Protein AF-A0A2F0AQU8-F1 (afdb_monomer_lite)

Structure (mmCIF, N/CA/C/O backbone):
data_AF-A0A2F0AQU8-F1
#
_entry.id   AF-A0A2F0AQU8-F1
#
loop_
_atom_site.group_PDB
_atom_site.id
_atom_site.type_symbol
_atom_site.label_atom_id
_atom_site.label_alt_id
_atom_site.label_comp_id
_atom_site.label_asym_id
_atom_site.label_entity_id
_atom_site.label_seq_id
_atom_site.pdbx_PDB_ins_code
_atom_site.Cartn_x
_atom_site.Cartn_y
_atom_site.Cartn_z
_atom_site.occupancy
_atom_site.B_iso_or_equiv
_atom_site.auth_seq_id
_atom_site.auth_comp_id
_atom_site.auth_asym_id
_atom_site.auth_atom_id
_atom_site.pdbx_PDB_model_num
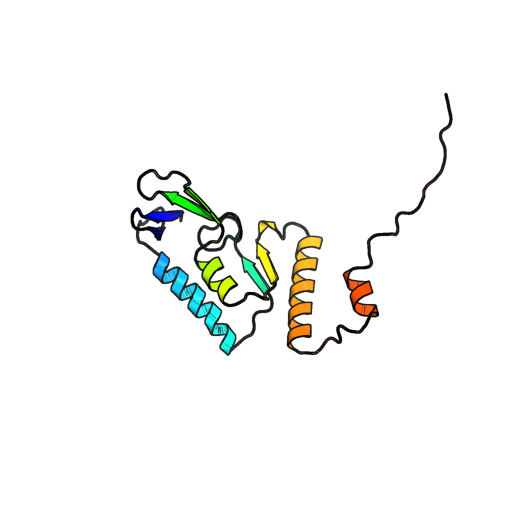ATOM 1 N N . MET A 1 1 ? 17.058 -1.637 -6.341 1.00 69.75 1 MET A N 1
ATOM 2 C CA . MET A 1 1 ? 16.024 -2.627 -6.711 1.00 69.75 1 MET A CA 1
ATOM 3 C C . MET A 1 1 ? 15.091 -1.961 -7.687 1.00 69.75 1 MET A C 1
ATOM 5 O O . MET A 1 1 ? 14.686 -0.836 -7.423 1.00 69.75 1 MET A O 1
ATOM 9 N N . ASP A 1 2 ? 14.750 -2.659 -8.760 1.00 71.75 2 ASP A N 1
ATOM 10 C CA . ASP A 1 2 ? 13.846 -2.182 -9.801 1.00 71.75 2 ASP A CA 1
ATOM 11 C C . ASP A 1 2 ? 12.862 -3.297 -10.161 1.00 71.75 2 ASP A C 1
ATOM 13 O O . ASP A 1 2 ? 13.172 -4.485 -10.035 1.00 71.75 2 ASP A O 1
ATOM 17 N N . VAL A 1 3 ? 11.665 -2.915 -10.603 1.00 70.56 3 VAL A N 1
ATOM 18 C CA . VAL A 1 3 ? 10.683 -3.857 -11.145 1.00 70.56 3 VAL A CA 1
ATOM 19 C C . VAL A 1 3 ? 10.693 -3.756 -12.654 1.00 70.56 3 VAL A C 1
ATOM 21 O O . VAL A 1 3 ? 10.567 -2.670 -13.221 1.00 70.56 3 VAL A O 1
ATOM 24 N N . TYR A 1 4 ? 10.796 -4.911 -13.291 1.00 72.06 4 TYR A N 1
ATOM 25 C CA . TYR A 1 4 ? 10.812 -5.069 -14.727 1.00 72.06 4 TYR A CA 1
ATOM 26 C C . TYR A 1 4 ? 9.578 -5.846 -15.192 1.00 72.06 4 TYR A C 1
ATOM 28 O O . TYR A 1 4 ? 9.134 -6.789 -14.539 1.00 72.06 4 TYR A O 1
ATOM 36 N N . LEU A 1 5 ? 9.022 -5.456 -16.335 1.00 69.88 5 LEU A N 1
ATOM 37 C CA . LEU A 1 5 ? 8.094 -6.276 -17.107 1.00 69.88 5 LEU A CA 1
ATOM 38 C C . LEU A 1 5 ? 8.890 -6.964 -18.210 1.00 69.88 5 LEU A C 1
ATOM 40 O O . LEU A 1 5 ? 9.661 -6.323 -18.928 1.00 69.88 5 LEU A O 1
ATOM 44 N N . THR A 1 6 ? 8.712 -8.272 -18.330 1.00 66.31 6 THR A N 1
ATOM 45 C CA . THR A 1 6 ? 9.327 -9.054 -19.400 1.00 66.31 6 THR A CA 1
ATOM 46 C C . THR A 1 6 ? 8.454 -9.021 -20.651 1.00 66.31 6 THR A C 1
ATOM 48 O O . THR A 1 6 ? 7.248 -8.771 -20.589 1.00 66.31 6 THR A O 1
ATOM 51 N N . GLN A 1 7 ? 9.043 -9.350 -21.803 1.00 56.19 7 GLN A N 1
ATOM 52 C CA . GLN A 1 7 ? 8.307 -9.470 -23.069 1.00 56.19 7 GLN A CA 1
ATOM 53 C C . GLN A 1 7 ? 7.216 -10.556 -23.045 1.00 56.19 7 GLN A C 1
ATOM 55 O O . GLN A 1 7 ? 6.297 -10.514 -23.856 1.00 56.19 7 GLN A O 1
ATOM 60 N N . ALA A 1 8 ? 7.281 -11.499 -22.099 1.00 63.06 8 ALA A N 1
ATOM 61 C CA . ALA A 1 8 ? 6.252 -12.515 -21.883 1.00 63.06 8 ALA A CA 1
ATOM 62 C C . ALA A 1 8 ? 5.081 -12.019 -21.007 1.00 63.06 8 ALA A C 1
ATOM 64 O O . ALA A 1 8 ? 4.180 -12.793 -20.692 1.00 63.06 8 ALA A O 1
ATOM 65 N N . GLY A 1 9 ? 5.096 -10.752 -20.575 1.00 62.91 9 GLY A N 1
ATOM 66 C CA . GLY A 1 9 ? 4.086 -10.174 -19.686 1.00 62.91 9 GLY A CA 1
ATOM 67 C C . GLY A 1 9 ? 4.253 -10.550 -18.210 1.00 62.91 9 GLY A C 1
ATOM 68 O O . GLY A 1 9 ? 3.428 -10.151 -17.387 1.00 62.91 9 GLY A O 1
ATOM 69 N N . SER A 1 10 ? 5.310 -11.286 -17.845 1.00 69.31 10 SER A N 1
ATOM 70 C CA . SER A 1 10 ? 5.634 -11.557 -16.441 1.00 69.31 10 SER A CA 1
ATOM 71 C C . SER A 1 10 ? 6.275 -10.333 -15.781 1.00 69.31 10 SER A C 1
ATOM 73 O O . SER A 1 10 ? 6.951 -9.533 -16.429 1.00 69.31 10 SER A O 1
ATOM 75 N N . THR A 1 11 ? 6.040 -10.166 -14.478 1.00 74.19 11 THR A N 1
ATOM 76 C CA . THR A 1 11 ? 6.683 -9.120 -13.672 1.00 74.19 11 THR A CA 1
ATOM 77 C C . THR A 1 11 ? 7.817 -9.732 -12.862 1.00 74.19 11 THR A C 1
ATOM 79 O O . THR A 1 11 ? 7.587 -10.661 -12.094 1.00 74.19 11 THR A O 1
ATOM 82 N N . GLU A 1 12 ? 9.013 -9.171 -12.992 1.00 79.56 12 GLU A N 1
ATOM 83 C CA . GLU A 1 12 ? 10.210 -9.575 -12.258 1.00 79.56 12 GLU A CA 1
ATOM 84 C C . GLU A 1 12 ? 10.699 -8.408 -11.400 1.00 79.56 12 GLU A C 1
ATOM 86 O O . GLU A 1 12 ? 10.725 -7.265 -11.852 1.00 79.56 12 GLU A O 1
ATOM 91 N N . LEU A 1 13 ? 11.109 -8.668 -10.161 1.00 74.12 13 LEU A N 1
ATOM 92 C CA . LEU A 1 13 ? 11.738 -7.644 -9.327 1.00 74.12 13 LEU A CA 1
ATOM 93 C C . LEU A 1 13 ? 13.188 -8.028 -9.181 1.00 74.12 13 LEU A C 1
ATOM 95 O O . LEU A 1 13 ? 13.509 -8.988 -8.491 1.00 74.12 13 LEU A O 1
ATOM 99 N N . ARG A 1 14 ? 14.061 -7.279 -9.843 1.00 76.25 14 ARG A N 1
ATOM 100 C CA . ARG A 1 14 ? 15.484 -7.580 -9.848 1.00 76.25 14 ARG A CA 1
ATOM 101 C C . ARG A 1 14 ? 16.213 -6.616 -8.940 1.00 76.25 14 ARG A C 1
ATOM 103 O O . ARG A 1 14 ? 15.949 -5.407 -8.890 1.00 76.25 14 ARG A O 1
ATOM 110 N N . ASP A 1 15 ? 17.163 -7.167 -8.209 1.00 68.56 15 ASP A N 1
ATOM 111 C CA . ASP A 1 15 ? 18.154 -6.338 -7.562 1.00 68.56 15 ASP A CA 1
ATOM 112 C C . ASP A 1 15 ? 19.046 -5.706 -8.639 1.00 68.56 15 ASP A C 1
ATOM 114 O O . ASP A 1 15 ? 19.580 -6.390 -9.512 1.00 68.56 15 ASP A O 1
ATOM 118 N N . SER A 1 16 ? 19.178 -4.384 -8.588 1.00 65.75 16 SER A N 1
ATOM 119 C CA . SER A 1 16 ? 19.904 -3.586 -9.579 1.00 65.75 16 SER A CA 1
ATOM 120 C C . SER A 1 16 ? 21.418 -3.831 -9.558 1.00 65.75 16 SER A C 1
ATOM 122 O O . SER A 1 16 ? 22.114 -3.390 -10.464 1.00 65.75 16 SER A O 1
ATOM 124 N N . ILE A 1 17 ? 21.930 -4.499 -8.520 1.00 57.38 17 ILE A N 1
ATOM 125 C CA . ILE A 1 17 ? 23.355 -4.749 -8.286 1.00 57.38 17 ILE A CA 1
ATOM 126 C C . ILE A 1 17 ? 23.684 -6.224 -8.530 1.00 57.38 17 ILE A C 1
ATOM 128 O O . ILE A 1 17 ? 24.684 -6.538 -9.166 1.00 57.38 17 ILE A O 1
ATOM 132 N N . THR A 1 18 ? 22.855 -7.135 -8.024 1.00 61.12 18 THR A N 1
ATOM 133 C CA . THR A 1 18 ? 23.138 -8.579 -8.051 1.00 61.12 18 THR A CA 1
ATOM 134 C C . THR A 1 18 ? 22.467 -9.303 -9.217 1.00 61.12 18 THR A C 1
ATOM 136 O O . THR A 1 18 ? 22.958 -10.347 -9.641 1.00 61.12 18 THR A O 1
ATOM 139 N N . GLY A 1 19 ? 21.368 -8.767 -9.757 1.00 70.06 19 GLY A N 1
ATOM 140 C CA . GLY A 1 19 ? 20.661 -9.323 -10.910 1.00 70.06 19 GLY A CA 1
ATOM 141 C C . GLY A 1 19 ? 19.714 -10.526 -10.715 1.00 70.06 19 GLY A C 1
ATOM 142 O O . GLY A 1 19 ? 19.020 -10.818 -11.693 1.00 70.06 19 GLY A O 1
ATOM 143 N N . PRO A 1 20 ? 19.601 -11.234 -9.563 1.00 73.94 20 PRO A N 1
ATOM 144 C CA . PRO A 1 20 ? 18.620 -12.303 -9.441 1.00 73.94 20 PRO A CA 1
ATOM 145 C C . PRO A 1 20 ? 17.204 -11.727 -9.388 1.00 73.94 20 PRO A C 1
ATOM 147 O O . PRO A 1 20 ? 16.971 -10.633 -8.862 1.00 73.94 20 PRO A O 1
ATOM 150 N N . ASP A 1 21 ? 16.253 -12.497 -9.911 1.00 79.44 21 ASP A N 1
ATOM 151 C CA . ASP A 1 21 ? 14.834 -12.210 -9.753 1.00 79.44 21 ASP A CA 1
ATOM 152 C C . ASP A 1 21 ? 14.372 -12.584 -8.337 1.00 79.44 21 ASP A C 1
ATOM 154 O O . ASP A 1 21 ? 14.516 -13.716 -7.873 1.00 79.44 21 ASP A O 1
ATOM 158 N N . LEU A 1 22 ? 13.816 -11.597 -7.646 1.00 79.00 22 LEU A N 1
ATOM 159 C CA . LEU A 1 22 ? 13.291 -11.673 -6.289 1.00 79.00 22 LEU A CA 1
ATOM 160 C C . LEU A 1 22 ? 11.756 -11.652 -6.264 1.00 79.00 22 LEU A C 1
ATOM 162 O O . LEU A 1 22 ? 11.171 -11.678 -5.178 1.00 79.00 22 LEU A O 1
ATOM 166 N N . SER A 1 23 ? 11.096 -11.607 -7.429 1.00 75.44 23 SER A N 1
ATOM 167 C CA . SER A 1 23 ? 9.636 -11.521 -7.562 1.00 75.44 23 SER A CA 1
ATOM 168 C C . SER A 1 23 ? 8.922 -12.611 -6.759 1.00 75.44 23 SER A C 1
ATOM 170 O O . SER A 1 23 ? 8.086 -12.307 -5.906 1.00 75.44 23 SER A O 1
ATOM 172 N N . VAL A 1 24 ? 9.325 -13.871 -6.943 1.00 76.31 24 VAL A N 1
ATOM 173 C CA . VAL A 1 24 ? 8.747 -15.039 -6.265 1.00 76.31 24 VAL A CA 1
ATOM 174 C C . VAL A 1 24 ? 8.914 -14.936 -4.750 1.00 76.31 24 VAL A C 1
ATOM 176 O O . VAL A 1 24 ? 7.962 -15.165 -4.005 1.00 76.31 24 VAL A O 1
ATOM 179 N N . GLY A 1 25 ? 10.103 -14.548 -4.280 1.00 75.38 25 GLY A N 1
ATOM 180 C CA . GLY A 1 25 ? 10.393 -14.408 -2.852 1.00 75.38 25 GLY A CA 1
ATOM 181 C C . GLY A 1 25 ? 9.572 -13.302 -2.187 1.00 75.38 25 GLY A C 1
ATOM 182 O O . GLY A 1 25 ? 9.055 -13.492 -1.086 1.00 75.38 25 GLY A O 1
ATOM 183 N N . LEU A 1 26 ? 9.397 -12.165 -2.863 1.00 73.44 26 LEU A N 1
ATOM 184 C CA . LEU A 1 26 ? 8.613 -11.041 -2.351 1.00 73.44 26 LEU A CA 1
ATOM 185 C C . LEU A 1 26 ? 7.112 -11.303 -2.369 1.00 73.44 26 LEU A C 1
ATOM 187 O O . LEU A 1 26 ? 6.437 -10.976 -1.393 1.00 73.44 26 LEU A O 1
ATOM 191 N N . VAL A 1 27 ? 6.595 -11.927 -3.429 1.00 75.06 27 VAL A N 1
ATOM 192 C CA . VAL A 1 27 ? 5.196 -12.367 -3.473 1.00 75.06 27 VAL A CA 1
ATOM 193 C C . VAL A 1 27 ? 4.945 -13.396 -2.372 1.00 75.06 27 VAL A C 1
ATOM 195 O O . VAL A 1 27 ? 3.983 -13.261 -1.619 1.00 75.06 27 VAL A O 1
ATOM 198 N N . ALA A 1 28 ? 5.841 -14.372 -2.194 1.00 75.38 28 ALA A N 1
ATOM 199 C CA . ALA A 1 28 ? 5.739 -15.351 -1.115 1.00 75.38 28 ALA A CA 1
ATOM 200 C C . ALA A 1 28 ? 5.795 -14.698 0.277 1.00 75.38 28 ALA A C 1
ATOM 202 O O . ALA A 1 28 ? 5.043 -15.094 1.168 1.00 75.38 28 ALA A O 1
ATOM 203 N N . LEU A 1 29 ? 6.637 -13.678 0.474 1.00 74.00 29 LEU A N 1
ATOM 204 C CA . LEU A 1 29 ? 6.694 -12.911 1.720 1.00 74.00 29 LEU A CA 1
ATOM 205 C C . LEU A 1 29 ? 5.404 -12.113 1.961 1.00 74.00 29 LEU A C 1
ATOM 207 O O . LEU A 1 29 ? 4.908 -12.105 3.089 1.00 74.00 29 LEU A O 1
ATOM 211 N N . GLY A 1 30 ? 4.860 -11.485 0.914 1.00 69.06 30 GLY A N 1
ATOM 212 C CA . GLY A 1 30 ? 3.556 -10.819 0.921 1.00 69.06 30 GLY A CA 1
ATOM 213 C C . GLY A 1 30 ? 2.466 -11.777 1.365 1.00 69.06 30 GLY A C 1
ATOM 214 O O . GLY A 1 30 ? 1.875 -11.582 2.419 1.00 69.06 30 GLY A O 1
ATOM 215 N N . LEU A 1 31 ? 2.308 -12.893 0.654 1.00 71.88 31 LEU A N 1
ATOM 216 C CA . LEU A 1 31 ? 1.338 -13.938 0.978 1.00 71.88 31 LEU A CA 1
ATOM 217 C C . LEU A 1 31 ? 1.533 -14.519 2.382 1.00 71.88 31 LEU A C 1
ATOM 219 O O . LEU A 1 31 ? 0.555 -14.774 3.081 1.00 71.88 31 LEU A O 1
ATOM 223 N N . LYS A 1 32 ? 2.776 -14.731 2.830 1.00 76.44 32 LYS A N 1
ATOM 224 C CA . LYS A 1 32 ? 3.062 -15.220 4.185 1.00 76.44 32 LYS A CA 1
ATOM 225 C C . LYS A 1 32 ? 2.595 -14.224 5.244 1.00 76.44 32 LYS A C 1
ATOM 227 O O . LYS A 1 32 ? 1.978 -14.640 6.221 1.00 76.44 32 LYS A O 1
ATOM 232 N N . ARG A 1 33 ? 2.861 -12.928 5.055 1.00 71.19 33 ARG A N 1
ATOM 233 C CA . ARG A 1 33 ? 2.391 -11.876 5.969 1.00 71.19 33 ARG A CA 1
ATOM 234 C C . ARG A 1 33 ? 0.878 -11.704 5.902 1.00 71.19 33 ARG A C 1
ATOM 236 O O . ARG A 1 33 ? 0.251 -11.629 6.950 1.00 71.19 33 ARG A O 1
ATOM 243 N N . SER A 1 34 ? 0.291 -11.787 4.714 1.00 67.19 34 SER A N 1
ATOM 244 C CA . SER A 1 34 ? -1.158 -11.830 4.528 1.00 67.19 34 SER A CA 1
ATOM 245 C C . SER A 1 34 ? -1.793 -13.014 5.266 1.00 67.19 34 SER A C 1
ATOM 247 O O . SER A 1 34 ? -2.830 -12.865 5.897 1.00 67.19 34 SER A O 1
ATOM 249 N N . ARG A 1 35 ? -1.150 -14.190 5.279 1.00 65.00 35 ARG A N 1
ATOM 250 C CA . ARG A 1 35 ? -1.619 -15.377 6.021 1.00 65.00 35 ARG A CA 1
ATOM 251 C C . ARG A 1 35 ? -1.439 -15.280 7.535 1.00 65.00 35 ARG A C 1
ATOM 253 O O . ARG A 1 35 ? -2.172 -15.955 8.256 1.00 65.00 35 ARG A O 1
ATOM 260 N N . MET A 1 36 ? -0.533 -14.435 8.040 1.00 59.41 36 MET A N 1
ATOM 261 C CA . MET A 1 36 ? -0.447 -14.159 9.484 1.00 59.41 36 MET A CA 1
ATOM 262 C C . MET A 1 36 ? -1.737 -13.525 10.039 1.00 59.41 36 MET A C 1
ATOM 264 O O . MET A 1 36 ? -1.937 -13.560 11.249 1.00 59.41 36 MET A O 1
ATOM 268 N N . GLN A 1 37 ? -2.657 -13.060 9.182 1.00 54.22 37 GLN A N 1
ATOM 269 C CA . GLN A 1 37 ? -4.019 -12.667 9.565 1.00 54.22 37 GLN A CA 1
ATOM 270 C C . GLN A 1 37 ? -4.844 -13.751 10.242 1.00 54.22 37 GLN A C 1
ATOM 272 O O . GLN A 1 37 ? -5.692 -13.427 11.067 1.00 54.22 37 GLN A O 1
ATOM 277 N N . LEU A 1 38 ? -4.596 -15.026 9.924 1.00 55.69 38 LEU A N 1
ATOM 278 C CA . LEU A 1 38 ? -5.267 -16.133 10.611 1.00 55.69 38 LEU A CA 1
ATOM 279 C C . LEU A 1 38 ? -4.937 -16.148 12.112 1.00 55.69 38 LEU A C 1
ATOM 281 O O . LEU A 1 38 ? -5.630 -16.797 12.887 1.00 55.69 38 LEU A O 1
ATOM 285 N N . VAL A 1 39 ? -3.886 -15.425 12.511 1.00 60.34 39 VAL A N 1
ATOM 286 C CA . VAL A 1 39 ? -3.408 -15.319 13.888 1.00 60.34 39 VAL A CA 1
ATOM 287 C C . VAL A 1 39 ? -3.602 -13.902 14.445 1.00 60.34 39 VAL A C 1
ATOM 289 O O . VAL A 1 39 ? -3.915 -13.763 15.624 1.00 60.34 39 VAL A O 1
ATOM 292 N N . LEU A 1 40 ? -3.446 -12.848 13.627 1.00 70.31 40 LEU A N 1
ATOM 293 C CA . LEU A 1 40 ? -3.581 -11.447 14.047 1.00 70.31 40 LEU A CA 1
ATOM 294 C C . LEU A 1 40 ? -4.246 -10.578 12.961 1.00 70.31 40 LEU A C 1
ATOM 296 O O . LEU A 1 40 ? -3.618 -10.313 11.934 1.00 70.31 40 LEU A O 1
ATOM 300 N N . PRO A 1 41 ? -5.478 -10.081 13.171 1.00 79.69 41 PRO A N 1
ATOM 301 C CA . PRO A 1 41 ? -6.121 -9.171 12.228 1.00 79.69 41 PRO A CA 1
ATOM 302 C C . PRO A 1 41 ? -5.324 -7.866 12.091 1.00 79.69 41 PRO A C 1
ATOM 304 O O . PRO A 1 41 ? -4.854 -7.307 13.082 1.00 79.69 41 PRO A O 1
ATOM 307 N N . VAL A 1 42 ? -5.186 -7.383 10.855 1.00 85.38 42 VAL A N 1
ATOM 308 C CA . VAL A 1 42 ? -4.452 -6.152 10.530 1.00 85.38 42 VAL A CA 1
ATOM 309 C C . VAL A 1 42 ? -5.449 -5.045 10.228 1.00 85.38 42 VAL A C 1
ATOM 311 O O . VAL A 1 42 ? -6.233 -5.149 9.288 1.00 85.38 42 VAL A O 1
ATOM 314 N N . ASP A 1 43 ? -5.396 -3.984 11.028 1.00 89.50 43 ASP A N 1
ATOM 315 C CA . ASP A 1 43 ? -6.319 -2.847 10.937 1.00 89.50 43 ASP A CA 1
ATOM 316 C C . ASP A 1 43 ? -5.745 -1.673 10.122 1.00 89.50 43 ASP A C 1
ATOM 318 O O . ASP A 1 43 ? -6.482 -0.800 9.664 1.00 89.50 43 ASP A O 1
ATOM 322 N N . GLY A 1 44 ? -4.434 -1.683 9.870 1.00 90.75 44 GLY A N 1
ATOM 323 C CA . GLY A 1 44 ? -3.809 -0.785 8.913 1.00 90.75 44 GLY A CA 1
ATOM 324 C C . GLY A 1 44 ? -2.380 -1.177 8.558 1.00 90.75 44 GLY A C 1
ATOM 325 O O . GLY A 1 44 ? -1.721 -1.933 9.276 1.00 90.75 44 GLY A O 1
ATOM 326 N N . VAL A 1 45 ? -1.917 -0.667 7.422 1.00 91.44 45 VAL A N 1
ATOM 327 C CA . VAL A 1 45 ? -0.609 -0.948 6.834 1.00 91.44 45 VAL A CA 1
ATOM 328 C C . VAL A 1 45 ? 0.109 0.359 6.518 1.00 91.44 45 VAL A C 1
ATOM 330 O O . VAL A 1 45 ? -0.469 1.287 5.954 1.00 91.44 45 VAL A O 1
ATOM 333 N N . LEU A 1 46 ? 1.387 0.419 6.886 1.00 92.00 46 LEU A N 1
ATOM 334 C CA . LEU A 1 46 ? 2.285 1.509 6.527 1.00 92.00 46 LEU A CA 1
ATOM 335 C C . LEU A 1 46 ? 3.357 0.962 5.589 1.00 92.00 46 LEU A C 1
ATOM 337 O O . LEU A 1 46 ? 4.091 0.039 5.951 1.00 92.00 46 LEU A O 1
ATOM 341 N N . LEU A 1 47 ? 3.422 1.517 4.383 1.00 91.69 47 LEU A N 1
ATOM 342 C CA . LEU A 1 47 ? 4.296 1.047 3.318 1.00 91.69 47 LEU A CA 1
ATOM 343 C C . LEU A 1 47 ? 5.363 2.078 2.951 1.00 91.69 47 LEU A C 1
ATOM 345 O O . LEU A 1 47 ? 5.211 3.287 3.129 1.00 91.69 47 LEU A O 1
ATOM 349 N N . LYS A 1 48 ? 6.478 1.578 2.421 1.00 88.50 48 LYS A N 1
ATOM 350 C CA . LYS A 1 48 ? 7.571 2.424 1.958 1.00 88.50 48 LYS A CA 1
ATOM 351 C C . LYS A 1 48 ? 7.218 3.076 0.621 1.00 88.50 48 LYS A C 1
ATOM 353 O O . LYS A 1 48 ? 7.076 2.365 -0.375 1.00 88.50 48 LYS A O 1
ATOM 358 N N . ALA A 1 49 ? 7.173 4.407 0.611 1.00 89.38 49 ALA A N 1
ATOM 359 C CA . ALA A 1 49 ? 6.957 5.206 -0.592 1.00 89.38 49 ALA A CA 1
ATOM 360 C C . ALA A 1 49 ? 8.060 4.967 -1.632 1.00 89.38 49 ALA A C 1
ATOM 362 O O . ALA A 1 49 ? 9.221 4.745 -1.268 1.00 89.38 49 ALA A O 1
ATOM 363 N N . HIS A 1 50 ? 7.706 5.027 -2.918 1.00 86.12 50 HIS A N 1
ATOM 364 C CA . HIS A 1 50 ? 8.630 4.892 -4.055 1.00 86.12 50 HIS A CA 1
ATOM 365 C C . HIS A 1 50 ? 9.409 3.569 -4.114 1.00 86.12 50 HIS A C 1
ATOM 367 O O . HIS A 1 50 ? 10.315 3.407 -4.933 1.00 86.12 50 HIS A O 1
ATOM 373 N N . SER A 1 51 ? 9.073 2.602 -3.256 1.00 85.50 51 SER A N 1
ATOM 374 C CA . SER A 1 51 ? 9.673 1.278 -3.292 1.00 85.50 51 SER A CA 1
ATOM 375 C C . SER A 1 51 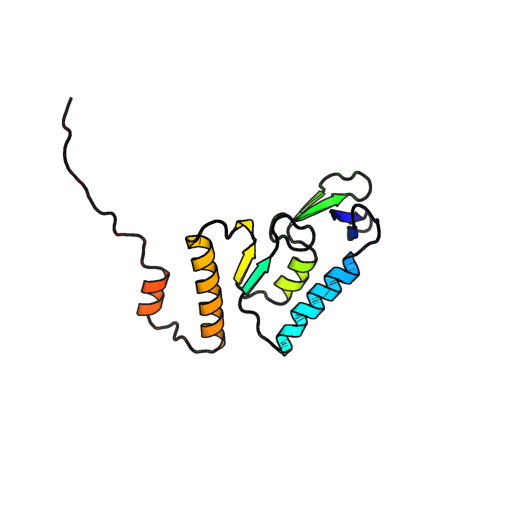? 9.036 0.446 -4.408 1.00 85.50 51 SER A C 1
ATOM 377 O O . SER A 1 51 ? 7.812 0.307 -4.425 1.00 85.50 51 SER A O 1
ATOM 379 N N . PRO A 1 52 ? 9.828 -0.219 -5.266 1.00 83.00 52 PRO A N 1
ATOM 380 C CA . P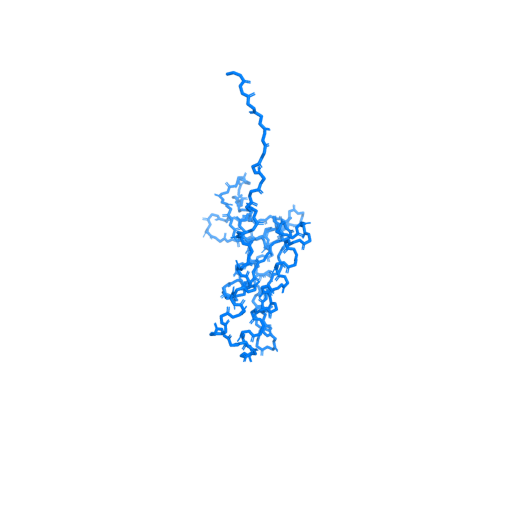RO A 1 52 ? 9.299 -1.123 -6.286 1.00 83.00 52 PRO A CA 1
ATOM 381 C C . PRO A 1 52 ? 8.451 -2.265 -5.699 1.00 83.00 52 PRO A C 1
ATOM 383 O O . PRO A 1 52 ? 7.572 -2.806 -6.364 1.00 83.00 52 PRO A O 1
ATOM 386 N N . SER A 1 53 ? 8.697 -2.648 -4.442 1.00 84.62 53 SER A N 1
ATOM 387 C CA . SER A 1 53 ? 7.938 -3.701 -3.767 1.00 84.62 53 SER A CA 1
ATOM 388 C C . SER A 1 53 ? 6.736 -3.166 -2.990 1.00 84.62 53 SER A C 1
ATOM 390 O O . SER A 1 53 ? 5.707 -3.835 -2.949 1.00 84.62 53 SER A O 1
ATOM 392 N N . CYS A 1 54 ? 6.857 -1.999 -2.353 1.00 86.19 54 CYS A N 1
ATOM 393 C CA . CYS A 1 54 ? 5.901 -1.548 -1.336 1.00 86.19 54 CYS A CA 1
ATOM 394 C C . CYS A 1 54 ? 5.057 -0.341 -1.744 1.00 86.19 54 CYS A C 1
ATOM 396 O O . CYS A 1 54 ? 4.087 -0.072 -1.047 1.00 86.19 54 CYS A O 1
ATOM 398 N N . ALA A 1 55 ? 5.408 0.385 -2.805 1.00 89.75 55 ALA A N 1
ATOM 399 C CA . ALA A 1 55 ? 4.676 1.596 -3.144 1.00 89.75 55 ALA A CA 1
ATOM 400 C C . ALA A 1 55 ? 3.212 1.293 -3.482 1.00 89.75 55 ALA A C 1
ATOM 402 O O . ALA A 1 55 ? 2.902 0.243 -4.053 1.00 89.75 55 ALA A O 1
ATOM 403 N N . VAL A 1 56 ? 2.319 2.210 -3.121 1.00 87.44 56 VAL A N 1
ATOM 404 C CA . VAL A 1 56 ? 0.879 2.044 -3.362 1.00 87.44 56 VAL A CA 1
ATOM 405 C C . VAL A 1 56 ? 0.508 2.561 -4.751 1.00 87.44 56 VAL A C 1
ATOM 407 O O . VAL A 1 56 ? -0.144 1.855 -5.516 1.00 87.44 56 VAL A O 1
ATOM 410 N N . ASP A 1 57 ? 1.014 3.740 -5.116 1.00 84.06 57 ASP A N 1
ATOM 411 C CA . ASP A 1 57 ? 0.555 4.440 -6.323 1.00 84.06 57 ASP A CA 1
ATOM 412 C C . ASP A 1 57 ? 1.659 4.685 -7.364 1.00 84.06 57 ASP A C 1
ATOM 414 O O . ASP A 1 57 ? 1.378 5.064 -8.503 1.00 84.06 57 ASP A O 1
ATOM 418 N N . ASP A 1 58 ? 2.929 4.498 -7.001 1.00 88.88 58 ASP A N 1
ATOM 419 C CA . ASP A 1 58 ? 4.046 5.016 -7.795 1.00 88.88 58 ASP A CA 1
ATOM 420 C C . ASP A 1 58 ? 5.233 4.065 -7.992 1.00 88.88 58 ASP A C 1
ATOM 422 O O . ASP A 1 58 ? 6.284 4.515 -8.462 1.00 88.88 58 ASP A O 1
ATOM 426 N N . ALA A 1 59 ? 5.060 2.757 -7.755 1.00 88.62 59 ALA A N 1
ATOM 427 C CA . ALA A 1 59 ? 6.064 1.764 -8.136 1.00 88.62 59 ALA A CA 1
ATOM 428 C C . ALA A 1 59 ? 6.299 1.841 -9.647 1.00 88.62 59 ALA A C 1
ATOM 430 O O . ALA A 1 59 ? 5.363 1.729 -10.441 1.00 88.62 59 ALA A O 1
ATOM 431 N N . VAL A 1 60 ? 7.551 2.045 -10.051 1.00 89.38 60 VAL A N 1
ATOM 432 C CA . VAL A 1 60 ? 7.931 2.184 -11.458 1.00 89.38 60 VAL A CA 1
ATOM 433 C C . VAL A 1 60 ? 8.213 0.807 -12.044 1.00 89.38 60 VAL A C 1
ATOM 435 O O . VAL A 1 60 ? 9.104 0.100 -11.579 1.00 89.38 60 VAL A O 1
ATOM 438 N N . TYR A 1 61 ? 7.476 0.463 -13.095 1.00 85.69 61 TYR A N 1
ATOM 439 C CA . TYR A 1 61 ? 7.684 -0.742 -13.885 1.00 85.69 61 TYR A CA 1
ATOM 440 C C . TYR A 1 61 ? 8.453 -0.372 -15.144 1.00 85.69 61 TYR A C 1
ATOM 442 O O . TYR A 1 61 ? 8.001 0.473 -15.925 1.00 85.69 61 TYR A O 1
ATOM 450 N N . ARG A 1 62 ? 9.608 -1.000 -15.342 1.00 88.75 62 ARG A N 1
ATOM 451 C CA . ARG A 1 62 ? 10.491 -0.751 -16.481 1.00 88.75 62 ARG A CA 1
ATOM 452 C C . ARG A 1 62 ? 10.445 -1.896 -17.475 1.00 88.75 62 ARG A C 1
ATOM 454 O O . ARG A 1 62 ? 10.213 -3.039 -17.106 1.00 88.75 62 ARG A O 1
ATOM 461 N N . ASP A 1 63 ? 10.684 -1.601 -18.738 1.00 84.56 63 ASP A N 1
ATOM 462 C CA . ASP A 1 63 ? 10.937 -2.634 -19.731 1.00 84.56 63 ASP A CA 1
ATOM 463 C C . ASP A 1 63 ? 12.285 -3.301 -19.441 1.00 84.56 63 ASP A C 1
ATOM 465 O O . ASP A 1 63 ? 13.290 -2.617 -19.230 1.00 84.56 63 ASP A O 1
ATOM 469 N N . ALA A 1 64 ? 12.313 -4.634 -19.423 1.00 79.56 64 ALA A N 1
ATOM 470 C CA . ALA A 1 64 ? 13.518 -5.396 -19.097 1.00 79.56 64 ALA A CA 1
ATOM 471 C C . ALA A 1 64 ? 14.667 -5.200 -20.105 1.00 79.56 64 ALA A C 1
ATOM 473 O O . ALA A 1 64 ? 15.818 -5.462 -19.764 1.00 79.56 64 ALA A O 1
ATOM 474 N N . HIS A 1 65 ? 14.372 -4.770 -21.338 1.00 80.12 65 HIS A N 1
ATOM 475 C CA . HIS A 1 65 ? 15.359 -4.651 -22.413 1.00 80.12 65 HIS A CA 1
ATOM 476 C C . HIS A 1 65 ? 15.873 -3.219 -22.587 1.00 80.12 65 HIS A C 1
ATOM 478 O O . HIS A 1 65 ? 17.070 -2.988 -22.723 1.00 80.12 65 HIS A O 1
ATOM 484 N N . SER A 1 66 ? 14.965 -2.248 -22.575 1.00 84.69 66 SER A N 1
ATOM 485 C CA . SER A 1 66 ? 15.252 -0.835 -22.831 1.00 84.69 66 SER A CA 1
ATOM 486 C C . SER A 1 66 ? 15.400 0.001 -21.559 1.00 84.69 66 SER A C 1
ATOM 488 O O . SER A 1 66 ? 15.851 1.143 -21.633 1.00 84.69 66 SER A O 1
ATOM 490 N N . GLY A 1 67 ? 14.984 -0.517 -20.396 1.00 83.50 67 GLY A N 1
ATOM 491 C CA . GLY A 1 67 ? 14.973 0.216 -19.124 1.00 83.50 67 GLY A CA 1
ATOM 492 C C . GLY A 1 67 ? 13.954 1.365 -19.063 1.00 83.50 67 GLY A C 1
ATOM 493 O O . GLY A 1 67 ? 13.850 2.055 -18.038 1.00 83.50 67 GLY A O 1
ATOM 494 N N . GLN A 1 68 ? 13.188 1.581 -20.138 1.00 87.69 68 GLN A N 1
ATOM 495 C CA . GLN A 1 68 ? 12.178 2.629 -20.211 1.00 87.69 68 GLN A CA 1
ATOM 496 C C . GLN A 1 68 ? 11.042 2.355 -19.232 1.00 87.69 68 GLN A C 1
ATOM 498 O O . GLN A 1 68 ? 10.642 1.212 -19.022 1.00 87.69 68 GLN A O 1
ATOM 503 N N . THR A 1 69 ? 10.503 3.415 -18.634 1.00 90.00 69 THR A N 1
ATOM 504 C CA . THR A 1 69 ? 9.313 3.306 -17.789 1.00 90.00 69 THR A CA 1
ATOM 505 C C . THR A 1 69 ? 8.117 2.923 -18.651 1.00 90.00 69 THR A C 1
ATOM 507 O O . THR A 1 69 ? 7.700 3.700 -19.503 1.00 90.00 69 THR A O 1
ATOM 510 N N . LEU A 1 70 ? 7.544 1.753 -18.388 1.00 87.56 70 LE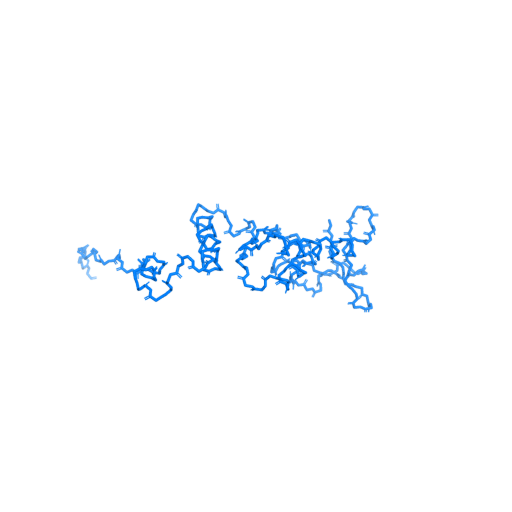U A N 1
ATOM 511 C CA . LEU A 1 70 ? 6.334 1.280 -19.052 1.00 87.56 70 LEU A CA 1
ATOM 512 C C . LEU A 1 70 ? 5.080 1.789 -18.346 1.00 87.56 70 LEU A C 1
ATOM 514 O O . LEU A 1 70 ? 4.141 2.246 -18.990 1.00 87.56 70 LEU A O 1
ATOM 518 N N . ARG A 1 71 ? 5.057 1.707 -17.011 1.00 88.62 71 ARG A N 1
ATOM 519 C CA . ARG A 1 71 ? 3.921 2.158 -16.196 1.00 88.62 71 ARG A CA 1
ATOM 520 C C . ARG A 1 71 ? 4.318 2.450 -14.754 1.00 88.62 71 ARG A C 1
ATOM 522 O O . ARG A 1 71 ? 5.414 2.108 -14.309 1.00 88.62 71 ARG A O 1
ATOM 529 N N . ARG A 1 72 ? 3.383 3.051 -14.019 1.00 90.12 72 ARG A N 1
ATOM 530 C CA . ARG A 1 72 ? 3.412 3.182 -12.558 1.00 90.12 72 ARG A CA 1
ATOM 531 C C . ARG A 1 72 ? 2.239 2.423 -11.938 1.00 90.12 72 ARG A C 1
ATOM 533 O O . ARG A 1 72 ? 1.231 2.217 -12.614 1.00 90.12 72 ARG A O 1
ATOM 540 N N . GLY A 1 73 ? 2.371 1.992 -10.690 1.00 88.56 73 GLY A N 1
ATOM 541 C CA . GLY A 1 73 ? 1.266 1.395 -9.941 1.00 88.56 73 GLY A CA 1
ATOM 542 C C . GLY A 1 73 ? 1.698 0.803 -8.605 1.00 88.56 73 GLY A C 1
ATOM 543 O O . GLY A 1 73 ? 2.691 1.230 -8.026 1.00 88.56 73 GLY A O 1
ATOM 544 N N . LEU A 1 74 ? 0.961 -0.207 -8.148 1.00 89.00 74 LEU A N 1
ATOM 545 C CA . LEU A 1 74 ? 1.258 -0.941 -6.920 1.00 89.00 74 LEU A CA 1
ATOM 546 C C . LEU A 1 74 ? 2.574 -1.709 -7.019 1.00 89.00 74 LEU A C 1
ATOM 548 O O . LEU A 1 74 ? 2.861 -2.324 -8.044 1.00 89.00 74 LEU A O 1
ATOM 552 N N . GLY A 1 75 ? 3.346 -1.742 -5.939 1.00 88.31 75 GLY A N 1
ATOM 553 C CA . GLY A 1 75 ? 4.478 -2.647 -5.799 1.00 88.31 75 GLY A CA 1
ATOM 554 C C . GLY A 1 75 ? 4.030 -4.102 -5.627 1.00 88.31 75 GLY A C 1
ATOM 555 O O . GLY A 1 75 ? 2.902 -4.382 -5.215 1.00 88.31 75 GLY A O 1
ATOM 556 N N . LEU A 1 76 ? 4.913 -5.055 -5.931 1.00 84.06 76 LEU A N 1
ATOM 557 C CA . LEU A 1 76 ? 4.571 -6.488 -5.896 1.00 84.06 76 LEU A CA 1
ATOM 558 C C . LEU A 1 76 ? 4.126 -6.981 -4.511 1.00 84.06 76 LEU A C 1
ATOM 560 O O . LEU A 1 76 ? 3.160 -7.733 -4.392 1.00 84.06 76 LEU A O 1
ATOM 564 N N . PHE A 1 77 ? 4.814 -6.542 -3.455 1.00 84.19 77 PHE A N 1
ATOM 565 C CA . PHE A 1 77 ? 4.435 -6.869 -2.081 1.00 84.19 77 PHE A CA 1
ATOM 566 C C . PHE A 1 77 ? 3.155 -6.130 -1.678 1.00 84.19 77 PHE A C 1
ATOM 568 O O . PHE A 1 77 ? 2.274 -6.735 -1.073 1.00 84.19 77 PHE A O 1
ATOM 575 N N . ALA A 1 78 ? 3.031 -4.850 -2.047 1.00 87.50 78 ALA A N 1
ATOM 576 C CA . ALA A 1 78 ? 1.833 -4.056 -1.780 1.00 87.50 78 ALA A CA 1
ATOM 577 C C . ALA A 1 78 ? 0.582 -4.668 -2.422 1.00 87.50 78 ALA A C 1
ATOM 579 O O . ALA A 1 78 ? -0.452 -4.722 -1.773 1.00 87.50 78 ALA A O 1
ATOM 580 N N . THR A 1 79 ? 0.692 -5.196 -3.643 1.00 87.69 79 THR A N 1
ATOM 581 C CA . THR A 1 79 ? -0.405 -5.885 -4.342 1.00 87.69 79 THR A CA 1
ATOM 582 C C . THR A 1 79 ? -0.885 -7.090 -3.532 1.00 87.69 79 THR A C 1
ATOM 584 O O . THR A 1 79 ? -2.031 -7.127 -3.097 1.00 87.69 79 THR A O 1
ATOM 587 N N . ALA A 1 80 ? 0.018 -8.028 -3.216 1.00 84.94 80 ALA A N 1
ATOM 588 C CA . ALA A 1 80 ? -0.330 -9.232 -2.458 1.00 84.94 80 ALA A CA 1
ATOM 589 C C . ALA A 1 80 ? -0.841 -8.935 -1.033 1.00 84.94 80 ALA A C 1
ATOM 591 O O . ALA A 1 80 ? -1.632 -9.701 -0.476 1.00 84.94 80 ALA A O 1
ATOM 592 N N . LEU A 1 81 ? -0.368 -7.843 -0.425 1.00 84.12 81 LEU A N 1
ATOM 593 C CA . LEU A 1 81 ? -0.848 -7.385 0.872 1.00 84.12 81 LEU A CA 1
ATOM 594 C C . LEU A 1 81 ? -2.257 -6.791 0.749 1.00 84.12 81 LEU A C 1
ATOM 596 O O . LEU A 1 81 ? -3.171 -7.239 1.426 1.00 84.12 81 LEU A O 1
ATOM 600 N N . LEU A 1 82 ? -2.469 -5.809 -0.122 1.00 86.12 82 LEU A N 1
ATOM 601 C CA . LEU A 1 82 ? -3.748 -5.105 -0.212 1.00 86.12 82 LEU A CA 1
ATOM 602 C C . LEU A 1 82 ? -4.877 -5.996 -0.745 1.00 86.12 82 LEU A C 1
ATOM 604 O O . LEU A 1 82 ? -5.996 -5.881 -0.251 1.00 86.12 82 LEU A O 1
ATOM 608 N N . ASP A 1 83 ? -4.581 -6.943 -1.639 1.00 87.12 83 ASP A N 1
ATOM 609 C CA . ASP A 1 83 ? -5.551 -7.955 -2.087 1.00 87.12 83 ASP A CA 1
ATOM 610 C C . ASP A 1 83 ? -6.040 -8.832 -0.927 1.00 87.12 83 ASP A C 1
ATOM 612 O O . ASP A 1 83 ? -7.206 -9.222 -0.868 1.00 87.12 83 ASP A O 1
ATOM 616 N N . ALA A 1 84 ? -5.162 -9.125 0.033 1.00 83.62 84 ALA A N 1
ATOM 617 C CA . ALA A 1 84 ? -5.516 -9.892 1.220 1.00 83.62 84 ALA A CA 1
ATOM 618 C C . ALA A 1 84 ? -6.156 -9.046 2.332 1.00 83.62 84 ALA A C 1
ATOM 620 O O . ALA A 1 84 ? -6.689 -9.607 3.290 1.00 83.62 84 ALA A O 1
ATOM 621 N N . HIS A 1 85 ? -6.074 -7.718 2.240 1.00 83.00 85 HIS A N 1
ATOM 622 C CA . HIS A 1 85 ? -6.505 -6.778 3.271 1.00 83.00 85 HIS A CA 1
ATOM 623 C C . HIS A 1 85 ? -7.293 -5.587 2.688 1.00 83.00 85 HIS A C 1
ATOM 625 O O . HIS A 1 85 ? -6.952 -4.429 2.966 1.00 83.00 85 HIS A O 1
ATOM 631 N N . PRO A 1 86 ? -8.365 -5.824 1.908 1.00 85.25 86 PRO A N 1
ATOM 632 C CA . PRO A 1 86 ? -9.021 -4.770 1.133 1.00 85.25 86 PRO A CA 1
ATOM 633 C C . PRO A 1 86 ? -9.677 -3.684 1.997 1.00 85.25 86 PRO A C 1
ATOM 635 O O . PRO A 1 86 ? -9.854 -2.562 1.534 1.00 85.25 86 PRO A O 1
ATOM 638 N N . SER A 1 87 ? -10.027 -3.997 3.250 1.00 84.31 87 SER A N 1
ATOM 639 C CA . SER A 1 87 ? -10.633 -3.049 4.193 1.00 84.31 87 SER A CA 1
ATOM 640 C C . SER A 1 87 ? -9.626 -2.333 5.098 1.00 84.31 87 SER A C 1
ATOM 642 O O . SER A 1 87 ? -10.025 -1.456 5.860 1.00 84.31 87 SER A O 1
ATOM 644 N N . SER A 1 88 ? -8.342 -2.709 5.060 1.00 85.50 88 SER A N 1
ATOM 645 C CA . SER A 1 88 ? -7.332 -2.112 5.938 1.00 85.50 88 SER A CA 1
ATOM 646 C C . SER A 1 88 ? -7.003 -0.678 5.524 1.00 85.50 88 SER A C 1
ATOM 648 O O . SER A 1 88 ? -6.902 -0.361 4.335 1.00 85.50 88 SER A O 1
ATOM 650 N N . PHE A 1 89 ? -6.796 0.197 6.510 1.00 90.75 89 PHE A N 1
ATOM 651 C CA . PHE A 1 89 ? -6.297 1.541 6.238 1.00 90.75 89 PHE A CA 1
ATOM 652 C C . PHE A 1 89 ? -4.857 1.478 5.728 1.00 90.75 89 PHE A C 1
ATOM 654 O O . PHE A 1 89 ? -4.034 0.734 6.258 1.00 90.75 89 PHE A O 1
ATOM 661 N N . ARG A 1 90 ? -4.536 2.272 4.707 1.00 91.19 90 ARG A N 1
ATOM 662 C CA . ARG A 1 90 ? -3.216 2.281 4.070 1.00 91.19 90 ARG A CA 1
ATOM 663 C C . ARG A 1 90 ? -2.621 3.680 4.072 1.00 91.19 90 ARG A C 1
ATOM 665 O O . ARG A 1 90 ? -3.326 4.643 3.790 1.00 91.19 90 ARG A O 1
ATOM 672 N N . ALA A 1 91 ? -1.330 3.759 4.356 1.00 92.31 91 ALA A N 1
ATOM 673 C CA . ALA A 1 91 ? -0.532 4.964 4.194 1.00 92.31 91 ALA A CA 1
ATOM 674 C C . ALA A 1 91 ? 0.854 4.599 3.658 1.00 92.31 91 ALA A C 1
ATOM 676 O O . ALA A 1 91 ? 1.379 3.514 3.931 1.00 92.31 91 ALA A O 1
ATOM 677 N N . GLU A 1 92 ? 1.464 5.518 2.925 1.00 93.12 92 GLU A N 1
ATOM 678 C CA . GLU A 1 92 ? 2.880 5.490 2.591 1.00 93.12 92 GLU A CA 1
ATOM 679 C C . GLU A 1 92 ? 3.675 6.415 3.530 1.00 93.12 92 GLU A C 1
ATOM 681 O O . GLU A 1 92 ? 3.132 7.343 4.125 1.00 93.12 92 GLU A O 1
ATOM 686 N N . GLU A 1 93 ? 4.992 6.214 3.651 1.00 91.75 93 GLU A N 1
ATOM 687 C CA . GLU A 1 93 ? 5.882 7.115 4.417 1.00 91.75 93 GLU A CA 1
ATOM 688 C C . GLU A 1 93 ? 5.670 8.602 4.044 1.00 91.75 93 GLU A C 1
ATOM 690 O O . GLU A 1 93 ? 5.670 9.481 4.912 1.00 91.75 93 GLU A O 1
ATOM 695 N N . LYS A 1 94 ? 5.430 8.888 2.756 1.00 91.75 94 LYS A N 1
ATOM 696 C CA . LYS A 1 94 ? 5.164 10.240 2.232 1.00 91.75 94 LYS A CA 1
ATOM 697 C C . LYS A 1 94 ? 3.830 10.837 2.700 1.00 91.75 94 LYS A C 1
ATOM 699 O O . LYS A 1 94 ? 3.680 12.053 2.668 1.00 91.75 94 LYS A O 1
ATOM 704 N N . ASP A 1 95 ? 2.901 10.016 3.181 1.00 92.06 95 ASP A N 1
ATOM 705 C CA . ASP A 1 95 ? 1.603 10.465 3.689 1.00 92.06 95 ASP A CA 1
ATOM 706 C C . ASP A 1 95 ? 1.663 10.849 5.171 1.00 92.06 95 ASP A C 1
ATOM 708 O O . ASP A 1 95 ? 0.678 11.348 5.701 1.00 92.06 95 ASP A O 1
ATOM 712 N N . LEU A 1 96 ? 2.800 10.622 5.847 1.00 94.31 96 LEU A N 1
ATOM 713 C CA . LEU A 1 96 ? 2.982 10.769 7.299 1.00 94.31 96 LEU A CA 1
ATOM 714 C C . LEU A 1 96 ? 3.988 11.869 7.696 1.00 94.31 96 LEU A C 1
ATOM 716 O O . LEU A 1 96 ? 4.626 11.795 8.753 1.00 94.31 96 LEU A O 1
ATOM 720 N N . GLN A 1 97 ? 4.149 12.896 6.862 1.00 95.44 97 GLN A N 1
ATOM 721 C CA . GLN A 1 97 ? 5.156 13.949 7.040 1.00 95.44 97 GLN A CA 1
ATOM 722 C C . GLN A 1 97 ? 4.846 14.864 8.231 1.00 95.44 97 GLN A C 1
ATOM 724 O O . GLN A 1 97 ? 5.748 15.238 8.986 1.00 95.44 97 GLN A O 1
ATOM 729 N N . THR A 1 98 ? 3.571 15.167 8.472 1.00 96.56 98 THR A N 1
ATOM 730 C CA . THR A 1 98 ? 3.148 16.051 9.566 1.00 96.56 98 THR A CA 1
ATOM 731 C C . THR A 1 98 ? 2.591 15.287 10.770 1.00 96.56 98 THR A C 1
ATOM 733 O O . THR A 1 98 ? 2.249 14.103 10.694 1.00 96.56 98 THR A O 1
ATOM 736 N N . VAL A 1 99 ? 2.512 15.960 11.924 1.00 95.00 99 VAL A N 1
ATOM 737 C CA . VAL A 1 99 ? 1.907 15.386 13.139 1.00 95.00 99 VAL A CA 1
ATOM 738 C C . VAL A 1 99 ? 0.429 15.083 12.907 1.00 95.00 99 VAL A C 1
ATOM 740 O O . VAL A 1 99 ? -0.060 14.042 13.338 1.00 95.00 99 VAL A O 1
ATOM 743 N N . GLU A 1 100 ? -0.272 15.954 12.190 1.00 93.81 100 GLU A N 1
ATOM 744 C CA . GLU A 1 100 ? -1.692 15.826 11.867 1.00 93.81 100 GLU A CA 1
ATOM 745 C C . GLU A 1 100 ? -1.939 14.591 11.000 1.00 93.81 100 GLU A C 1
ATOM 747 O O . GLU A 1 100 ? -2.833 13.800 11.289 1.00 93.81 100 GLU A O 1
ATOM 752 N N . GLN A 1 101 ? -1.099 14.385 9.985 1.00 93.25 101 GLN A N 1
ATOM 753 C CA . GLN A 1 101 ? -1.134 13.211 9.119 1.00 93.25 101 GLN A CA 1
ATOM 754 C C . GLN A 1 101 ? -0.909 11.906 9.895 1.00 93.25 101 GLN A C 1
ATOM 756 O O . GLN A 1 101 ? -1.698 10.967 9.780 1.00 93.25 101 GLN A O 1
ATOM 761 N N . ARG A 1 102 ? 0.120 11.865 10.753 1.00 96.19 102 ARG A N 1
ATOM 762 C CA . ARG A 1 102 ? 0.384 10.714 11.635 1.00 96.19 102 ARG A CA 1
ATOM 763 C C . ARG A 1 102 ? -0.771 10.438 12.585 1.00 96.19 102 ARG A C 1
ATOM 765 O O . ARG A 1 102 ? -1.175 9.290 12.746 1.00 96.19 102 ARG A O 1
ATOM 772 N N . THR A 1 103 ? -1.312 11.489 13.191 1.00 94.12 103 THR A N 1
ATOM 773 C CA . THR A 1 103 ? -2.429 11.387 14.134 1.00 94.12 103 THR A CA 1
ATOM 774 C C . THR A 1 103 ? -3.663 10.837 13.441 1.00 94.12 103 THR A C 1
ATOM 776 O O . THR A 1 103 ? -4.289 9.914 13.955 1.00 94.12 103 THR A O 1
ATOM 779 N N . ARG A 1 104 ? -3.983 11.350 12.250 1.00 93.81 104 ARG A N 1
ATOM 780 C CA . ARG A 1 104 ? -5.111 10.872 11.455 1.00 93.81 104 ARG A CA 1
ATOM 781 C C . ARG A 1 104 ? -4.992 9.381 11.144 1.00 93.81 104 ARG A C 1
ATOM 783 O O . ARG A 1 104 ? -5.930 8.649 11.434 1.00 93.81 104 ARG A O 1
ATOM 790 N N . PHE A 1 105 ? -3.845 8.931 10.635 1.00 94.38 105 PHE A N 1
ATOM 791 C CA . PHE A 1 105 ? -3.634 7.515 10.323 1.00 94.38 105 PHE A CA 1
ATOM 792 C C . PHE A 1 105 ? -3.795 6.621 11.562 1.00 94.38 105 PHE A C 1
ATOM 794 O O . PHE A 1 105 ? -4.486 5.606 11.515 1.00 94.38 105 PHE A O 1
ATOM 801 N N . ILE A 1 106 ? -3.219 7.022 12.702 1.00 94.25 106 ILE A N 1
ATOM 802 C CA . ILE A 1 106 ? -3.362 6.283 13.967 1.00 94.25 106 ILE A CA 1
ATOM 803 C C . ILE A 1 106 ? -4.832 6.212 14.399 1.00 94.25 106 ILE A C 1
ATOM 805 O O . ILE A 1 106 ? -5.300 5.146 14.799 1.00 94.25 106 ILE A O 1
ATOM 809 N N . VAL A 1 107 ? -5.570 7.322 14.312 1.00 93.62 107 VAL A N 1
ATOM 810 C CA . VAL A 1 107 ? -6.999 7.366 14.655 1.00 93.62 107 VAL A CA 1
ATOM 811 C C . VAL A 1 107 ? -7.808 6.442 13.748 1.00 93.62 107 VAL A C 1
ATOM 813 O O . VAL A 1 107 ? -8.620 5.674 14.257 1.00 93.62 107 VAL A O 1
ATOM 816 N N . GLU A 1 108 ? -7.564 6.461 12.438 1.00 92.88 108 GLU A N 1
ATOM 817 C CA . GLU A 1 108 ? -8.232 5.590 11.466 1.00 92.88 108 GLU A CA 1
ATOM 818 C C . GLU A 1 108 ? -7.973 4.099 11.768 1.00 92.88 108 GLU A C 1
ATOM 820 O O . GLU A 1 108 ? -8.919 3.311 11.842 1.00 92.88 108 GLU A O 1
ATOM 825 N N . VAL A 1 109 ? -6.724 3.714 12.062 1.00 92.25 109 VAL A N 1
ATOM 826 C CA . VAL A 1 109 ? -6.362 2.335 12.452 1.00 92.25 109 VAL A CA 1
ATOM 827 C C . VAL A 1 109 ? -7.054 1.909 13.751 1.00 92.25 109 VAL A C 1
ATOM 829 O O . VAL A 1 109 ? -7.640 0.825 13.823 1.00 92.25 109 VAL A O 1
ATOM 832 N N . LEU A 1 110 ? -7.006 2.748 14.792 1.00 90.31 110 LEU A N 1
ATOM 833 C CA . LEU A 1 110 ? -7.648 2.458 16.079 1.00 90.31 110 LEU A CA 1
ATOM 834 C C . LEU A 1 110 ? -9.167 2.350 15.936 1.00 90.31 110 LEU A C 1
ATOM 836 O O . LEU A 1 110 ? -9.799 1.511 16.578 1.00 90.31 110 LEU A O 1
ATOM 840 N N . TRP A 1 111 ? -9.752 3.181 15.081 1.00 89.19 111 TRP A N 1
ATOM 841 C CA . TRP A 1 111 ? -11.172 3.147 14.780 1.00 89.19 111 TRP A CA 1
ATOM 842 C C . TRP A 1 111 ? -11.572 1.852 14.069 1.00 89.19 111 TRP A C 1
ATOM 844 O O . TRP A 1 111 ? -12.501 1.180 14.514 1.00 89.19 111 TRP A O 1
ATOM 854 N N . HIS A 1 112 ? -10.835 1.449 13.028 1.00 89.31 112 HIS A N 1
ATOM 855 C CA . HIS A 1 112 ? -11.061 0.173 12.341 1.00 89.31 112 HIS A CA 1
ATOM 856 C C . HIS A 1 112 ? -10.984 -1.014 13.303 1.00 89.31 112 HIS A C 1
ATOM 858 O O . HIS A 1 112 ? -11.856 -1.882 13.287 1.00 89.31 112 HIS A O 1
ATOM 864 N N . ASN A 1 113 ? -9.979 -1.024 14.185 1.00 89.38 113 ASN A N 1
ATOM 865 C CA . ASN A 1 113 ? -9.822 -2.056 15.206 1.00 89.38 113 ASN A CA 1
ATOM 866 C C . ASN A 1 113 ? -11.064 -2.170 16.099 1.00 89.38 113 ASN A C 1
ATOM 868 O O . ASN A 1 113 ? -11.574 -3.272 16.304 1.00 89.38 113 ASN A O 1
ATOM 872 N N . ARG A 1 114 ? -11.573 -1.033 16.588 1.00 88.62 114 ARG A N 1
ATOM 873 C CA . ARG A 1 114 ? -12.768 -0.996 17.436 1.00 88.62 114 ARG A CA 1
ATOM 874 C C . ARG A 1 114 ? -14.024 -1.436 16.694 1.00 88.62 114 ARG A C 1
ATOM 876 O O . ARG A 1 114 ? -14.787 -2.231 17.234 1.00 88.62 114 ARG A O 1
ATOM 883 N N . LEU A 1 115 ? -14.217 -0.970 15.457 1.00 86.56 115 LEU A N 1
ATOM 884 C CA . LEU A 1 115 ? -15.335 -1.398 14.611 1.00 86.56 115 LEU A CA 1
ATOM 885 C C . LEU A 1 115 ? -15.319 -2.914 14.406 1.00 86.56 115 LEU A C 1
ATOM 887 O O . LEU A 1 115 ? -16.323 -3.579 14.631 1.00 86.56 115 LEU A O 1
ATOM 891 N N . ARG A 1 116 ? -14.161 -3.481 14.059 1.00 85.31 116 ARG A N 1
ATOM 892 C CA . ARG A 1 116 ? -13.996 -4.926 13.860 1.00 85.31 116 ARG A CA 1
ATOM 893 C C . ARG A 1 116 ? -14.258 -5.736 15.133 1.00 85.31 116 ARG A C 1
ATOM 895 O O . ARG A 1 116 ? -14.663 -6.893 15.050 1.00 85.31 116 ARG A O 1
ATOM 902 N N . ARG A 1 117 ? -14.004 -5.157 16.308 1.00 85.19 117 ARG A N 1
ATOM 903 C CA . ARG A 1 117 ? -14.288 -5.770 17.615 1.00 85.19 117 ARG A CA 1
ATOM 904 C C . ARG A 1 117 ? -15.714 -5.520 18.113 1.00 85.19 117 ARG A C 1
ATOM 906 O O . ARG A 1 117 ? -16.052 -6.005 19.186 1.00 85.19 117 ARG A O 1
ATOM 913 N N . 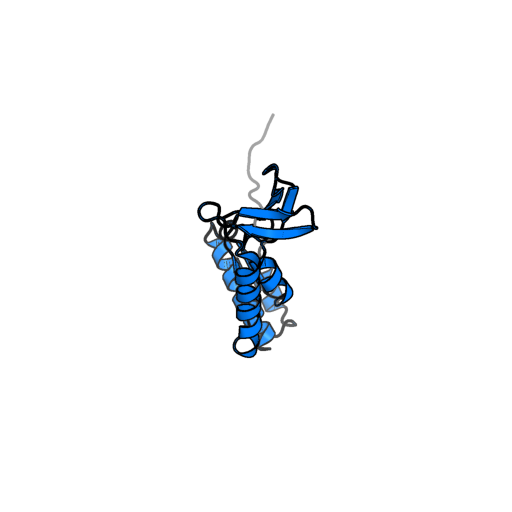ASN A 1 118 ? -16.542 -4.803 17.347 1.00 82.62 118 ASN A N 1
ATOM 914 C CA . ASN A 1 118 ? -17.875 -4.350 17.754 1.00 82.62 118 ASN A CA 1
ATOM 915 C C . ASN A 1 118 ? -17.860 -3.513 19.050 1.00 82.62 118 ASN A C 1
ATOM 917 O O . ASN A 1 118 ? -18.819 -3.513 19.813 1.00 82.62 118 ASN A O 1
ATOM 921 N N . GLU A 1 119 ? -16.765 -2.796 19.308 1.00 76.94 119 GLU A N 1
ATOM 922 C CA . GLU A 1 119 ? -16.591 -1.935 20.491 1.00 76.94 119 GLU A CA 1
ATOM 923 C C . GLU A 1 119 ? -17.132 -0.512 20.266 1.00 76.94 119 GLU A C 1
ATOM 925 O O . GLU A 1 119 ? -17.025 0.353 21.134 1.00 76.94 119 GLU A O 1
ATOM 930 N N . VAL A 1 120 ? -17.677 -0.245 19.079 1.00 66.00 120 VAL A N 1
ATOM 931 C CA . VAL A 1 120 ? -18.190 1.057 18.658 1.00 66.00 120 VAL A CA 1
ATOM 932 C C . VAL A 1 120 ? -19.576 0.870 18.065 1.00 66.00 120 VAL A C 1
ATOM 934 O O . VAL A 1 120 ? -19.748 0.127 17.099 1.00 66.00 120 VAL A O 1
ATOM 937 N N . ASP A 1 121 ? -20.542 1.607 18.603 1.00 65.19 121 ASP A N 1
ATOM 938 C CA . ASP A 1 121 ? -21.851 1.762 17.989 1.00 65.19 121 ASP A CA 1
ATOM 939 C C . ASP A 1 121 ? -21.808 2.914 16.976 1.00 65.19 121 ASP A C 1
ATOM 941 O O . ASP A 1 121 ? -21.730 4.092 17.326 1.00 65.19 121 ASP A O 1
ATOM 945 N N . VAL A 1 122 ? -21.839 2.566 15.691 1.00 62.00 122 VAL A N 1
ATOM 946 C CA . VAL A 1 122 ? -21.780 3.531 14.580 1.00 62.00 122 VAL A CA 1
ATOM 947 C C . VAL A 1 122 ? -23.081 4.332 14.438 1.00 62.00 122 VAL A C 1
ATOM 949 O O . VAL A 1 122 ? -23.123 5.307 13.687 1.00 62.00 122 VAL A O 1
ATOM 952 N N . THR A 1 123 ? -24.146 3.950 15.154 1.00 59.59 123 THR A N 1
ATOM 953 C CA . THR A 1 123 ? -25.387 4.733 15.215 1.00 59.59 123 THR A CA 1
ATOM 954 C C . THR A 1 123 ? -25.319 5.889 16.215 1.00 59.59 123 THR A C 1
ATOM 956 O O . THR A 1 123 ? -26.179 6.776 16.180 1.00 59.59 123 THR A O 1
ATOM 959 N N . ASP A 1 124 ? -24.258 5.969 17.028 1.00 62.59 124 ASP A N 1
ATOM 960 C CA . ASP A 1 124 ? -24.015 7.116 17.896 1.00 62.59 124 ASP A CA 1
ATOM 961 C C . ASP A 1 124 ? -23.563 8.345 17.084 1.00 62.59 124 ASP A C 1
ATOM 963 O O . ASP A 1 124 ? -22.405 8.522 16.685 1.00 62.59 124 ASP A O 1
ATOM 967 N N . ARG A 1 125 ? -24.520 9.254 16.870 1.00 56.59 125 ARG A N 1
ATOM 968 C CA . ARG A 1 125 ? -24.327 10.551 16.206 1.00 56.59 125 ARG A CA 1
ATOM 969 C C . ARG A 1 125 ? -23.245 11.412 16.868 1.00 56.59 125 ARG A C 1
ATOM 971 O O . ARG A 1 125 ? -22.672 12.264 16.186 1.00 56.59 125 ARG A O 1
ATOM 978 N N . GLY A 1 126 ? -22.952 11.215 18.156 1.00 61.00 126 GLY A N 1
ATOM 979 C CA . GLY A 1 126 ? -21.883 11.916 18.869 1.00 61.00 126 GLY A CA 1
ATOM 980 C C . GLY A 1 126 ? -20.497 11.590 18.316 1.00 61.00 126 GLY A C 1
ATOM 981 O O . GLY A 1 126 ? -19.649 12.480 18.214 1.00 61.00 126 GLY A O 1
ATOM 982 N N . VAL A 1 127 ? -20.290 10.351 17.866 1.00 62.31 127 VAL A N 1
ATOM 983 C CA . VAL A 1 127 ? -18.994 9.916 17.347 1.00 62.31 127 VAL A CA 1
ATOM 984 C C . VAL A 1 127 ? -18.775 10.345 15.897 1.00 62.31 127 VAL A C 1
ATOM 986 O O . VAL A 1 127 ? -17.697 10.814 15.542 1.00 62.31 127 VAL A O 1
ATOM 989 N N . LEU A 1 128 ? -19.816 10.318 15.060 1.00 55.22 128 LEU A N 1
ATOM 990 C CA . LEU A 1 128 ? -19.735 10.897 13.710 1.00 55.22 128 LEU A CA 1
ATOM 991 C C . LEU A 1 128 ? -19.429 12.402 13.760 1.00 55.22 128 LEU A C 1
ATOM 993 O O . LEU A 1 128 ? -18.668 12.923 12.942 1.00 55.22 128 LEU A O 1
ATOM 997 N N . ARG A 1 129 ? -19.975 13.108 14.756 1.00 58.84 129 ARG A N 1
ATOM 998 C CA . ARG A 1 129 ? -19.728 14.539 14.951 1.00 58.84 129 ARG A CA 1
ATOM 999 C C . ARG A 1 129 ? -18.316 14.831 15.458 1.00 58.84 129 ARG A C 1
ATOM 1001 O O . ARG A 1 129 ? -17.754 15.841 15.060 1.00 58.84 129 ARG A O 1
ATOM 1008 N N . SER A 1 130 ? -17.724 13.974 16.287 1.00 62.03 130 SER A N 1
ATOM 1009 C CA . SER A 1 130 ? -16.332 14.156 16.726 1.00 62.03 130 SER A CA 1
ATOM 1010 C C . SER A 1 130 ? -15.314 13.833 15.625 1.00 62.03 130 SER A C 1
ATOM 1012 O O . SER A 1 130 ? -14.250 14.447 15.593 1.00 62.03 130 SER A O 1
ATOM 1014 N N . LEU A 1 131 ? -15.657 12.931 14.695 1.00 57.34 131 LEU A N 1
ATOM 1015 C CA . LEU A 1 131 ? -14.798 12.520 13.577 1.00 57.34 131 LEU A CA 1
ATOM 1016 C C . LEU A 1 131 ? -14.831 13.484 12.382 1.00 57.34 131 LEU A C 1
ATOM 1018 O O . LEU A 1 131 ? -13.797 13.728 11.766 1.00 57.34 131 LEU A O 1
ATOM 1022 N N . PHE A 1 132 ? -15.997 14.049 12.058 1.00 61.88 132 PHE A N 1
ATOM 1023 C CA . PHE A 1 132 ? -16.173 14.911 10.878 1.00 61.88 132 PHE A CA 1
ATOM 1024 C C . PHE A 1 132 ? -16.511 16.369 11.221 1.00 61.88 132 PHE A C 1
ATOM 1026 O O . PHE A 1 132 ? -16.473 17.247 10.360 1.00 61.88 132 PHE A O 1
ATOM 1033 N N . GLY A 1 133 ? -16.828 16.664 12.482 1.00 49.88 133 GLY A N 1
ATOM 1034 C CA . GLY A 1 133 ? -17.252 17.985 12.935 1.00 49.88 133 GLY A CA 1
ATOM 1035 C C . GLY A 1 133 ? -16.098 18.897 13.330 1.00 49.88 133 GLY A C 1
ATOM 1036 O O . GLY A 1 133 ? -16.030 19.318 14.478 1.00 49.88 133 GLY A O 1
ATOM 1037 N N . ARG A 1 134 ? -15.227 19.255 12.379 1.00 52.28 134 ARG A N 1
ATOM 1038 C CA . ARG A 1 134 ? -14.488 20.536 12.397 1.00 52.28 134 ARG A CA 1
ATOM 1039 C C . ARG A 1 134 ? -14.203 21.031 10.978 1.00 52.28 134 ARG A C 1
ATOM 1041 O O . ARG A 1 134 ? -13.058 21.114 10.552 1.00 52.28 134 ARG A O 1
ATOM 1048 N N . GLN A 1 135 ? -15.254 21.439 10.277 1.00 49.16 135 GLN A N 1
ATOM 1049 C CA . GLN A 1 135 ? -15.179 22.540 9.315 1.00 49.16 135 GLN A CA 1
ATOM 1050 C C . GLN A 1 135 ? -16.461 23.365 9.424 1.00 49.16 135 GLN A C 1
ATOM 1052 O O . GLN A 1 135 ? -17.441 23.041 8.773 1.00 49.16 135 GLN A O 1
ATOM 1057 N N . SER A 1 136 ? -16.474 24.366 10.311 1.00 45.19 136 SER A N 1
ATOM 1058 C CA . SER A 1 136 ? -17.283 25.597 10.197 1.00 45.19 136 SER A CA 1
ATOM 1059 C C . SER A 1 136 ? -17.261 26.385 11.516 1.00 45.19 136 SER A C 1
ATOM 1061 O O . SER A 1 136 ? -18.306 26.669 12.082 1.00 45.19 136 SER A O 1
ATOM 1063 N N . GLU A 1 137 ? -16.080 26.763 12.010 1.00 41.78 137 GLU A N 1
ATOM 1064 C CA . GLU A 1 137 ? -15.955 27.912 12.924 1.00 41.78 137 GLU A CA 1
ATOM 1065 C C . GLU A 1 137 ? -14.702 28.717 12.554 1.00 41.78 137 GLU A C 1
ATOM 1067 O O . GLU A 1 137 ? -13.673 28.705 13.220 1.00 41.78 137 GLU A O 1
ATOM 1072 N N . ARG A 1 138 ? -14.784 29.395 11.407 1.00 39.28 138 ARG A N 1
ATOM 1073 C CA . ARG A 1 138 ? -14.156 30.706 11.203 1.00 39.28 138 ARG A CA 1
ATOM 1074 C C . ARG A 1 138 ? -15.206 31.612 10.574 1.00 39.28 138 ARG A C 1
ATOM 1076 O O . ARG A 1 138 ? -15.203 31.851 9.372 1.00 39.28 138 ARG A O 1
ATOM 1083 N N . GLY A 1 139 ? -16.156 32.033 11.401 1.00 36.66 139 GLY A N 1
ATOM 1084 C CA . GLY A 1 139 ? -17.024 33.162 11.109 1.00 36.66 139 GLY A CA 1
ATOM 1085 C C . GLY A 1 139 ? -16.379 34.450 11.619 1.00 36.66 139 GLY A C 1
ATOM 1086 O O . GLY A 1 139 ? -15.998 34.523 12.779 1.00 36.66 139 GLY A O 1
ATOM 1087 N N . HIS A 1 140 ? -16.296 35.428 10.719 1.00 38.28 140 HIS A N 1
ATOM 1088 C CA . HIS A 1 140 ? -16.351 36.873 10.960 1.00 38.28 140 HIS A CA 1
ATOM 1089 C C . HIS A 1 140 ? -15.317 37.547 11.875 1.00 38.28 140 HIS A C 1
ATOM 1091 O O . HIS A 1 140 ? -15.497 37.673 13.080 1.00 38.28 140 HIS A O 1
ATOM 1097 N N . GLY A 1 141 ? -14.337 38.182 11.227 1.00 29.64 141 GLY A N 1
ATOM 1098 C CA . GLY A 1 141 ? -13.956 39.555 11.556 1.00 29.64 141 GLY A CA 1
ATOM 1099 C C . GLY A 1 141 ? -14.397 40.464 10.409 1.00 29.64 141 GLY A C 1
ATOM 1100 O O . GLY A 1 141 ? -13.681 40.592 9.420 1.00 29.64 141 GLY A O 1
ATOM 1101 N N . LEU A 1 142 ? -15.605 41.021 10.500 1.00 42.34 142 LEU A N 1
ATOM 1102 C CA . LEU A 1 142 ? -15.908 42.286 9.839 1.00 42.34 142 LEU A CA 1
ATOM 1103 C C . LEU A 1 142 ? -15.305 43.358 10.739 1.00 42.34 142 LEU A C 1
ATOM 1105 O O . LEU A 1 142 ? -15.749 43.470 11.873 1.00 42.34 142 LEU A O 1
ATOM 1109 N N . ASP A 1 143 ? -14.305 44.088 10.254 1.00 40.03 143 ASP A N 1
ATOM 1110 C CA . ASP A 1 143 ? -14.169 45.508 10.561 1.00 40.03 143 ASP A CA 1
ATOM 1111 C C . ASP A 1 143 ? -13.184 46.189 9.609 1.00 40.03 143 ASP A C 1
ATOM 1113 O O . ASP A 1 143 ? -12.077 45.714 9.372 1.00 40.03 143 ASP A O 1
ATOM 1117 N N . ALA A 1 144 ? -13.654 47.334 9.113 1.00 42.97 144 ALA A N 1
ATOM 1118 C CA . ALA A 1 144 ? -12.910 48.489 8.631 1.00 42.97 144 ALA A CA 1
ATOM 1119 C C . ALA A 1 144 ? -11.892 48.288 7.493 1.00 42.97 144 ALA A C 1
ATOM 1121 O O . ALA A 1 144 ? -10.783 47.812 7.696 1.00 42.97 144 ALA A O 1
ATOM 1122 N N . LEU A 1 145 ? -12.225 48.829 6.316 1.00 36.81 145 LEU A N 1
ATOM 1123 C CA . LEU A 1 145 ? -11.531 49.992 5.744 1.00 36.81 145 LEU A CA 1
ATOM 1124 C C . LEU A 1 145 ? -12.336 50.504 4.540 1.00 36.81 145 LEU A C 1
ATOM 1126 O O . LEU A 1 145 ? -12.550 49.793 3.561 1.00 36.81 145 LEU A O 1
ATOM 1130 N N . GLY A 1 146 ? -12.845 51.730 4.668 1.00 32.41 146 GLY A N 1
ATOM 1131 C CA . GLY A 1 146 ? -13.595 52.420 3.628 1.00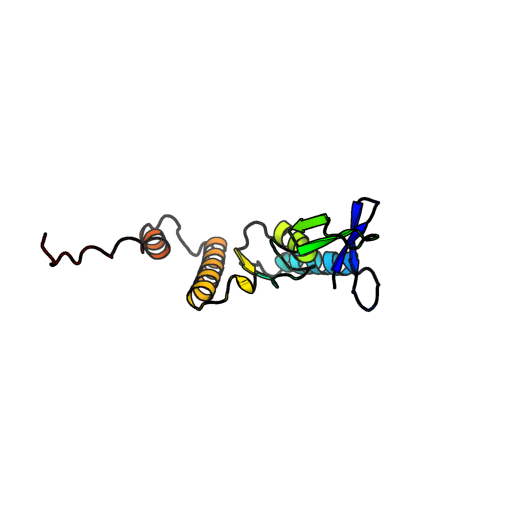 32.41 146 GLY A CA 1
ATOM 1132 C C . GLY A 1 146 ? -12.709 53.182 2.638 1.00 32.41 146 GLY A C 1
ATOM 1133 O O . GLY A 1 146 ? -11.675 53.709 3.035 1.00 32.41 146 GLY A O 1
ATOM 1134 N N . TYR A 1 147 ? -13.249 53.287 1.415 1.00 31.12 147 TYR A N 1
ATOM 1135 C CA . TYR A 1 147 ? -13.052 54.286 0.345 1.00 31.12 147 TYR A CA 1
ATOM 1136 C C . TYR A 1 147 ? -11.642 54.476 -0.264 1.00 31.12 147 TYR A C 1
ATOM 1138 O O . TYR A 1 147 ? -10.639 54.267 0.415 1.00 31.12 147 TYR A O 1
ATOM 1146 N N . PRO A 1 148 ? -11.536 54.948 -1.529 1.00 46.81 148 PRO A N 1
ATOM 1147 C CA . PRO A 1 148 ? -12.594 55.441 -2.422 1.00 46.81 148 PRO A CA 1
ATOM 1148 C C . PRO A 1 148 ? -13.039 54.501 -3.550 1.00 46.81 148 PRO A C 1
ATOM 1150 O O . PRO A 1 148 ? -12.220 53.682 -4.019 1.00 46.81 148 PRO A O 1
#

pLDDT: mean 75.71, std 16.55, range [29.64, 96.56]

Radius of gyration: 21.98 Å; chains: 1; bounding box: 49×72×44 Å

Secondary structure (DSSP, 8-state):
-EEEE-TTS-EEEE-TTT--B-HHHHHHHHHHHHHGGGTS---EEEE-TT-TTT-SS-EEEEETTT--EEEEE--HHHHHHHHH-TTSEEEEGGG-SSHHHHHHHHHHHHHHHHHHTT-S-TT-HHHHHHHH--S-------------

Sequence (148 aa):
MDVYLTQAGSTELRDSITGPDLSVGLVALGLKRSRMQLVLPVDGVLLKAHSPSCAVDDAVYRDAHSGQTLRRGLGLFATALLDAHPSSFRAEEKDLQTVEQRTRFIVEVLWHNRLRRNEVDVTDRGVLRSLFGRQSERGHGLDALGYP

Foldseek 3Di:
DAWEQEPVRDIFDADPPPGDTCLVVLLVVLLVVLVCCVVPPFQADEFEDQDLATHAWANFYAHPPPRHGPDGHGHSSNVSNCVSVVNHHYDYPVQCPDPVSVVVSVVSSVVSVCVVVVVDDPPPPVVVCVVPVPDDPPDDDDDDDDDD